Protein AF-A0AAW2DLJ5-F1 (afdb_monomer_lite)

Secondary structure (DSSP, 8-state):
--SHHHHHHHHHHHHHHHH-GGG----PPTT--EE--TTSPPBTTEE-------

Organism: NCBI:txid425828

pLDDT: mean 83.53, std 9.76, range [50.81, 91.44]

Radius of gyration: 12.64 Å; chains: 1; bounding box: 35×16×24 Å

Structure (mmCIF, N/CA/C/O backbone):
data_AF-A0AAW2DLJ5-F1
#
_entry.id   AF-A0AAW2DLJ5-F1
#
loop_
_atom_site.group_PDB
_atom_site.id
_atom_site.type_symbol
_atom_site.label_atom_id
_atom_site.label_alt_id
_atom_site.label_comp_id
_atom_site.label_asym_id
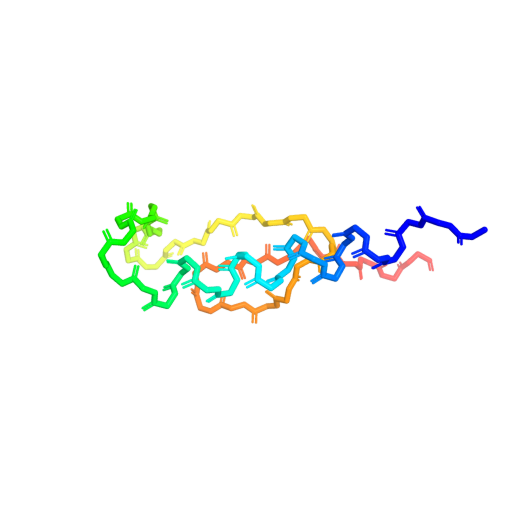_atom_site.label_entity_id
_atom_site.label_seq_id
_atom_site.pdbx_PDB_ins_code
_atom_site.Cartn_x
_atom_site.Cartn_y
_atom_site.Cartn_z
_atom_site.occupancy
_atom_site.B_iso_or_equiv
_atom_site.auth_seq_id
_atom_site.auth_comp_id
_atom_site.auth_asym_id
_atom_site.auth_atom_id
_atom_site.pdbx_P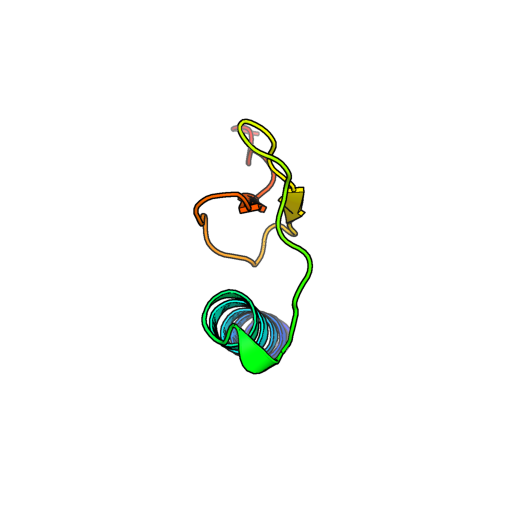DB_model_num
ATOM 1 N N . MET A 1 1 ? 22.610 0.174 -12.570 1.00 50.81 1 MET A N 1
ATOM 2 C CA . MET A 1 1 ? 21.424 0.753 -11.901 1.00 50.81 1 MET A CA 1
ATOM 3 C C . MET A 1 1 ? 20.186 0.199 -12.598 1.00 50.81 1 MET A C 1
ATOM 5 O O . MET A 1 1 ? 19.898 0.645 -13.693 1.00 50.81 1 MET A O 1
ATOM 9 N N . ALA A 1 2 ? 19.525 -0.821 -12.038 1.00 58.31 2 ALA A N 1
ATOM 10 C CA . ALA A 1 2 ? 18.401 -1.519 -12.689 1.00 58.31 2 ALA A CA 1
ATOM 11 C C . ALA A 1 2 ? 17.365 -2.027 -11.659 1.00 58.31 2 ALA A C 1
ATOM 13 O O . ALA A 1 2 ? 16.961 -3.180 -11.687 1.00 58.31 2 ALA A O 1
ATOM 14 N N . GLY A 1 3 ? 17.000 -1.182 -10.685 1.00 67.06 3 GLY A N 1
ATOM 15 C CA . GLY A 1 3 ? 16.003 -1.517 -9.649 1.00 67.06 3 GLY A CA 1
ATOM 16 C C . GLY A 1 3 ? 14.813 -0.551 -9.574 1.00 67.06 3 GLY A C 1
ATOM 17 O O . GLY A 1 3 ? 13.737 -0.925 -9.121 1.00 67.06 3 GLY A O 1
ATOM 18 N N . TRP A 1 4 ? 14.976 0.684 -10.059 1.00 70.06 4 TRP A N 1
ATOM 19 C CA . TRP A 1 4 ? 13.944 1.727 -9.985 1.00 70.06 4 TRP A CA 1
ATOM 20 C C . TRP A 1 4 ? 12.798 1.519 -10.979 1.00 70.06 4 TRP A C 1
ATOM 22 O O . TRP A 1 4 ? 11.669 1.916 -10.706 1.00 70.06 4 TRP A O 1
ATOM 32 N N . GLU A 1 5 ? 13.074 0.879 -12.116 1.00 79.25 5 GLU A N 1
ATOM 33 C CA . GLU A 1 5 ? 12.069 0.605 -13.145 1.00 79.25 5 GLU A CA 1
ATOM 34 C C . GLU A 1 5 ? 11.070 -0.468 -12.689 1.00 79.25 5 GLU A C 1
ATOM 36 O O . GLU A 1 5 ? 9.866 -0.286 -12.860 1.00 79.25 5 GLU A O 1
ATOM 41 N N . GLY A 1 6 ? 11.550 -1.511 -11.997 1.00 80.69 6 GLY A N 1
ATOM 42 C CA . GLY A 1 6 ? 10.698 -2.522 -11.358 1.00 80.69 6 GLY A CA 1
ATOM 43 C C . GLY A 1 6 ? 9.793 -1.910 -10.289 1.00 80.69 6 GLY A C 1
ATOM 44 O O . GLY A 1 6 ? 8.576 -2.028 -10.370 1.00 80.69 6 GLY A O 1
ATOM 45 N N . ALA A 1 7 ? 10.359 -1.117 -9.372 1.00 79.00 7 ALA A N 1
ATOM 46 C CA . ALA A 1 7 ? 9.575 -0.441 -8.335 1.00 79.00 7 ALA A CA 1
ATOM 47 C C . ALA A 1 7 ? 8.526 0.540 -8.905 1.00 79.00 7 ALA A C 1
ATOM 49 O O . ALA A 1 7 ? 7.416 0.656 -8.376 1.00 79.00 7 ALA A O 1
ATOM 50 N N . ALA A 1 8 ? 8.850 1.243 -9.998 1.00 83.88 8 ALA A N 1
ATOM 51 C CA . ALA A 1 8 ? 7.905 2.124 -10.682 1.00 83.88 8 ALA A CA 1
ATOM 52 C C . ALA A 1 8 ? 6.779 1.337 -11.370 1.00 83.88 8 ALA A C 1
ATOM 54 O O . ALA A 1 8 ? 5.625 1.777 -11.349 1.00 83.88 8 ALA A O 1
ATOM 55 N N . TYR A 1 9 ? 7.096 0.185 -11.963 1.00 88.31 9 TYR A N 1
ATOM 56 C CA . TYR A 1 9 ? 6.118 -0.707 -12.579 1.00 88.31 9 TYR A CA 1
ATOM 57 C C . TYR A 1 9 ? 5.166 -1.300 -11.536 1.00 88.31 9 TYR A C 1
ATOM 59 O O . TYR A 1 9 ? 3.949 -1.134 -11.652 1.00 88.31 9 TYR A O 1
ATOM 67 N N . ASP A 1 10 ? 5.712 -1.873 -10.468 1.00 86.62 10 ASP A N 1
ATOM 68 C CA . ASP A 1 10 ? 4.945 -2.465 -9.373 1.00 86.62 10 ASP A CA 1
ATOM 69 C C . ASP A 1 10 ? 4.012 -1.433 -8.726 1.00 86.62 10 ASP A C 1
ATOM 71 O O . ASP A 1 10 ? 2.822 -1.684 -8.521 1.00 86.62 10 ASP A O 1
ATOM 75 N N . THR A 1 11 ? 4.505 -0.206 -8.517 1.00 87.06 11 THR A N 1
ATOM 76 C CA . THR A 1 11 ? 3.693 0.910 -8.012 1.00 87.06 11 THR A CA 1
ATOM 77 C C . THR A 1 11 ? 2.511 1.233 -8.924 1.00 87.06 11 THR A C 1
ATOM 79 O O . THR A 1 11 ? 1.408 1.491 -8.435 1.00 87.06 11 THR A O 1
ATOM 82 N N . ARG A 1 12 ? 2.703 1.229 -10.249 1.00 89.94 12 ARG A N 1
ATOM 83 C CA . ARG A 1 12 ? 1.616 1.497 -11.205 1.00 89.94 12 ARG A CA 1
ATOM 84 C C . ARG A 1 12 ? 0.545 0.416 -11.139 1.00 89.94 12 ARG A C 1
ATOM 86 O O . ARG A 1 12 ? -0.635 0.759 -11.093 1.00 89.94 12 ARG A O 1
ATOM 93 N N . ILE A 1 13 ? 0.950 -0.852 -11.089 1.00 89.50 13 ILE A N 1
ATOM 94 C CA . ILE A 1 13 ? 0.027 -1.983 -10.955 1.00 89.50 13 ILE A CA 1
ATOM 95 C C . ILE A 1 13 ? -0.737 -1.884 -9.635 1.00 89.50 13 ILE A C 1
ATOM 97 O O . ILE A 1 13 ? -1.965 -1.930 -9.640 1.00 89.50 13 ILE A O 1
ATOM 101 N N . PHE A 1 14 ? -0.045 -1.640 -8.521 1.00 89.31 14 PHE A N 1
ATOM 102 C CA . PHE A 1 14 ? -0.674 -1.469 -7.213 1.00 89.31 14 PHE A CA 1
ATOM 103 C C . PHE A 1 14 ? -1.721 -0.348 -7.204 1.00 89.31 14 PHE A C 1
ATOM 105 O O . PHE A 1 14 ? -2.848 -0.544 -6.750 1.00 89.31 14 PHE A O 1
ATOM 112 N N . LEU A 1 15 ? -1.389 0.822 -7.756 1.00 89.12 15 LEU A N 1
ATOM 113 C CA . LEU A 1 15 ? -2.327 1.942 -7.849 1.00 89.12 15 LEU A CA 1
ATOM 114 C C . LEU A 1 15 ? -3.545 1.628 -8.725 1.00 89.12 15 LEU A C 1
ATOM 116 O O . LEU A 1 15 ? -4.646 2.114 -8.450 1.00 89.12 15 LEU A O 1
ATOM 120 N N . ASP A 1 16 ? -3.357 0.838 -9.777 1.00 91.38 16 ASP A N 1
ATOM 121 C CA . ASP A 1 16 ? -4.434 0.444 -10.672 1.00 91.38 16 ASP A CA 1
ATOM 122 C C . ASP A 1 16 ? -5.390 -0.554 -9.996 1.00 91.38 16 ASP A C 1
ATOM 124 O O . ASP A 1 16 ? -6.605 -0.332 -10.004 1.00 91.38 16 ASP A O 1
ATOM 128 N N . VAL A 1 17 ? -4.864 -1.577 -9.310 1.00 90.12 17 VAL A N 1
ATOM 129 C CA . VAL A 1 17 ? -5.689 -2.603 -8.646 1.00 90.12 17 VAL A CA 1
ATOM 130 C C . VAL A 1 17 ? -6.466 -2.064 -7.444 1.00 90.12 17 VAL A C 1
ATOM 132 O O . VAL A 1 17 ? -7.628 -2.423 -7.270 1.00 90.12 17 VAL A O 1
ATOM 135 N N . ILE A 1 18 ? -5.903 -1.141 -6.652 1.00 88.25 18 ILE A N 1
ATOM 136 C CA . ILE A 1 18 ? -6.646 -0.539 -5.527 1.00 88.25 18 ILE A CA 1
ATOM 137 C C . ILE A 1 18 ? -7.764 0.404 -6.000 1.00 88.25 18 ILE A C 1
ATOM 139 O O . ILE A 1 18 ? -8.709 0.666 -5.251 1.00 88.25 18 ILE A O 1
ATOM 143 N N . ARG A 1 19 ? -7.664 0.936 -7.229 1.00 87.00 19 ARG A N 1
ATOM 144 C CA . ARG A 1 19 ? -8.668 1.829 -7.828 1.00 87.00 19 ARG A CA 1
ATOM 145 C C . ARG A 1 19 ? -9.779 1.043 -8.521 1.00 87.00 19 ARG A C 1
ATOM 147 O O . ARG A 1 19 ? -10.940 1.450 -8.471 1.00 87.00 19 ARG A O 1
ATOM 154 N N . ARG A 1 20 ? -9.440 -0.070 -9.171 1.00 89.00 20 ARG A N 1
ATOM 155 C CA . ARG A 1 20 ? -10.398 -0.916 -9.888 1.00 89.00 20 ARG A CA 1
ATOM 156 C C . ARG A 1 20 ? -11.112 -1.859 -8.928 1.00 89.00 20 ARG A C 1
ATOM 158 O O . ARG A 1 20 ? -10.595 -2.907 -8.560 1.00 89.00 20 ARG A O 1
ATOM 165 N N . GLN A 1 21 ? -12.356 -1.528 -8.586 1.00 81.56 21 GLN A N 1
ATOM 166 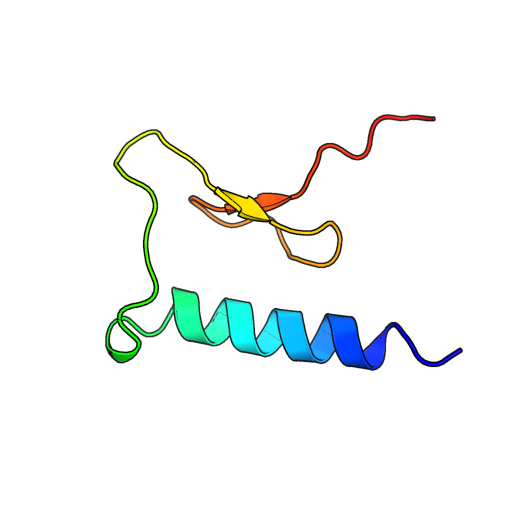C CA . GLN A 1 21 ? -13.196 -2.398 -7.751 1.00 81.56 21 GLN A CA 1
ATOM 167 C C . GLN A 1 21 ? -13.421 -3.788 -8.374 1.00 81.56 21 GLN A C 1
ATOM 169 O O . GLN A 1 21 ? -13.570 -4.756 -7.638 1.00 81.56 21 GLN A O 1
ATOM 174 N N . SER A 1 22 ? -13.372 -3.900 -9.707 1.00 89.31 22 SER A N 1
ATOM 175 C CA . SER A 1 22 ? -13.509 -5.165 -10.441 1.00 89.31 22 SER A CA 1
ATOM 176 C C . SER A 1 22 ? -12.373 -6.163 -10.200 1.00 89.31 22 SER A C 1
ATOM 178 O O . SER A 1 22 ? -12.580 -7.354 -10.390 1.00 89.31 22 SER A O 1
ATOM 180 N N . VAL A 1 23 ? -11.193 -5.706 -9.766 1.00 86.44 23 VAL A N 1
ATOM 181 C CA . VAL A 1 23 ? -10.048 -6.585 -9.457 1.00 86.44 23 VAL A CA 1
ATOM 182 C C . VAL A 1 23 ? -10.219 -7.258 -8.087 1.00 86.44 23 VAL A C 1
ATOM 184 O O . VAL A 1 23 ? -9.480 -8.176 -7.749 1.00 86.44 23 VAL A O 1
ATOM 187 N N . ASN A 1 24 ? -11.211 -6.825 -7.296 1.00 85.75 24 ASN A N 1
ATOM 188 C CA . ASN A 1 24 ? -11.512 -7.339 -5.959 1.00 85.75 24 ASN A CA 1
ATOM 189 C C . ASN A 1 24 ? -10.278 -7.411 -5.039 1.00 85.75 24 ASN A C 1
ATOM 191 O O . ASN A 1 24 ? -10.139 -8.319 -4.219 1.00 85.75 24 ASN A O 1
ATOM 195 N N . PHE A 1 25 ? -9.364 -6.448 -5.192 1.00 86.88 25 PHE A N 1
ATOM 196 C CA . PHE A 1 25 ? -8.160 -6.383 -4.377 1.00 86.88 25 PHE A CA 1
ATOM 197 C C . PHE A 1 25 ? -8.544 -6.193 -2.899 1.00 86.88 25 PHE A C 1
ATOM 199 O O . PHE A 1 25 ? -9.406 -5.350 -2.606 1.00 86.88 25 PHE A O 1
ATOM 206 N N . PRO A 1 26 ? -7.945 -6.959 -1.966 1.00 87.12 26 PRO A N 1
ATOM 207 C CA . PRO A 1 26 ? -8.323 -6.929 -0.561 1.00 87.12 26 PRO A CA 1
ATOM 208 C C . PRO A 1 26 ? -8.167 -5.525 0.013 1.00 87.12 26 PRO A C 1
ATOM 210 O O . PRO A 1 26 ? -7.136 -4.875 -0.145 1.00 87.12 26 PRO A O 1
ATOM 213 N N . LYS A 1 27 ? -9.211 -5.058 0.699 1.00 88.56 27 LYS A N 1
ATOM 214 C CA . LYS A 1 27 ? -9.226 -3.757 1.367 1.00 88.56 27 LYS A CA 1
ATOM 215 C C . LYS A 1 27 ? -9.129 -3.964 2.871 1.00 88.56 27 LYS A C 1
ATOM 217 O O . LYS A 1 27 ? -9.770 -4.876 3.399 1.00 88.56 27 LYS A O 1
ATOM 222 N N . PRO A 1 28 ? -8.388 -3.103 3.577 1.00 89.62 28 PRO A N 1
ATOM 223 C CA . PRO A 1 28 ? -8.331 -3.193 5.019 1.00 89.62 28 PRO A CA 1
ATOM 224 C C . PRO A 1 28 ? -9.722 -2.927 5.617 1.00 89.62 28 PRO A C 1
ATOM 226 O O . PRO A 1 28 ? -10.476 -2.097 5.092 1.00 89.62 28 PRO A O 1
ATOM 229 N N . PRO A 1 29 ? -10.063 -3.589 6.735 1.00 91.19 29 PRO A N 1
ATOM 230 C CA . PRO A 1 29 ? -11.267 -3.274 7.487 1.00 91.19 29 PRO A CA 1
ATOM 231 C C . PRO A 1 29 ? -11.308 -1.798 7.915 1.00 91.19 29 PRO A C 1
ATOM 233 O O . PRO A 1 29 ? -10.260 -1.148 8.011 1.00 91.19 29 PRO A O 1
ATOM 236 N N . PRO A 1 30 ? -12.495 -1.260 8.244 1.00 90.31 30 PRO A N 1
ATOM 237 C CA . PRO A 1 30 ? -12.617 0.098 8.756 1.00 90.31 30 PRO A CA 1
ATOM 238 C C . PRO A 1 30 ? -11.651 0.353 9.920 1.00 90.31 30 PRO A C 1
ATOM 240 O O . PRO A 1 30 ? -11.544 -0.460 10.838 1.00 90.31 30 PRO A O 1
ATOM 243 N N . ARG A 1 31 ? -10.957 1.499 9.878 1.00 88.94 31 ARG A N 1
ATOM 244 C CA . ARG A 1 31 ? -9.961 1.934 10.881 1.00 88.94 31 ARG A CA 1
ATOM 245 C C . ARG A 1 31 ? -8.706 1.049 10.983 1.00 88.94 31 ARG A C 1
ATOM 247 O O . ARG A 1 31 ? -7.956 1.195 11.944 1.00 88.94 31 ARG A O 1
ATOM 254 N N . LYS A 1 32 ? -8.448 0.173 10.007 1.00 91.44 32 LYS A N 1
ATOM 255 C CA . LYS A 1 32 ? -7.195 -0.586 9.882 1.00 91.44 32 LYS A CA 1
ATOM 256 C C . LYS A 1 32 ? -6.410 -0.163 8.638 1.00 91.44 32 LYS A C 1
ATOM 258 O O . LYS A 1 32 ? -6.961 0.439 7.717 1.00 91.44 32 LYS A O 1
ATOM 263 N N . TYR A 1 33 ? -5.123 -0.494 8.630 1.00 91.31 33 TYR A N 1
ATOM 264 C CA . TYR A 1 33 ? -4.198 -0.235 7.529 1.00 91.31 33 TYR A CA 1
ATOM 265 C C . TYR A 1 33 ? -3.381 -1.494 7.243 1.00 91.31 33 TYR A C 1
ATOM 267 O O . TYR A 1 33 ? -3.043 -2.230 8.170 1.00 91.31 33 TYR A O 1
ATOM 275 N N . TYR A 1 34 ? -3.054 -1.721 5.975 1.00 91.12 34 TYR A N 1
ATOM 276 C CA . TYR A 1 34 ? -2.022 -2.668 5.572 1.00 91.12 34 TYR A CA 1
ATOM 277 C C . TYR A 1 34 ? -0.678 -1.956 5.485 1.00 91.12 34 TYR A C 1
ATOM 279 O O . TYR A 1 34 ? -0.605 -0.837 4.978 1.00 91.12 34 TYR A O 1
ATOM 287 N N . LEU A 1 35 ? 0.376 -2.606 5.972 1.00 91.12 35 LEU A N 1
ATOM 288 C CA . LEU A 1 35 ? 1.742 -2.165 5.720 1.00 91.12 35 LEU A CA 1
ATOM 289 C C . LEU A 1 35 ? 2.137 -2.587 4.302 1.00 91.12 35 LEU A C 1
ATOM 291 O O . LEU A 1 35 ? 1.917 -3.736 3.924 1.00 91.12 35 LEU A O 1
ATOM 295 N N . VAL A 1 36 ? 2.673 -1.652 3.524 1.00 88.12 36 VAL A N 1
ATOM 296 C CA . VAL A 1 36 ? 3.186 -1.897 2.166 1.00 88.12 36 VAL A CA 1
ATOM 297 C C . VAL A 1 36 ? 4.69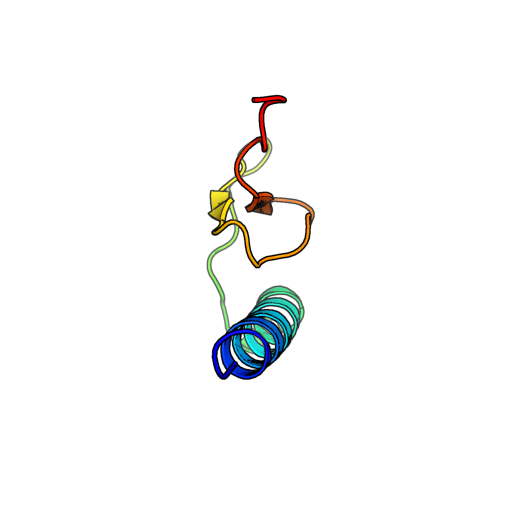5 -1.694 2.127 1.00 88.12 36 VAL A C 1
ATOM 299 O O . VAL A 1 36 ? 5.252 -1.088 3.040 1.00 88.12 36 VAL A O 1
ATOM 302 N N . ASP A 1 37 ? 5.362 -2.180 1.080 1.00 87.12 37 ASP A N 1
ATOM 303 C CA . ASP A 1 37 ? 6.809 -2.004 0.936 1.00 87.12 37 ASP A CA 1
ATOM 304 C C . ASP A 1 37 ? 7.204 -0.537 0.722 1.00 87.12 37 ASP A C 1
ATOM 306 O O . ASP A 1 37 ? 6.430 0.301 0.257 1.00 87.12 37 ASP A O 1
ATOM 310 N N . VAL A 1 38 ? 8.470 -0.237 1.018 1.00 81.88 38 VAL A N 1
ATOM 311 C CA . VAL A 1 38 ? 9.061 1.112 1.005 1.00 81.88 38 VAL A CA 1
ATOM 312 C C . VAL A 1 38 ? 9.009 1.828 -0.357 1.00 81.88 38 VAL A C 1
ATOM 314 O O . VAL A 1 38 ? 9.200 3.046 -0.425 1.00 81.88 38 VAL A O 1
ATOM 317 N N . GLY A 1 39 ? 8.771 1.075 -1.434 1.00 80.56 39 GLY A N 1
ATOM 318 C CA . GLY A 1 39 ? 8.626 1.575 -2.801 1.00 80.56 39 GLY A CA 1
ATOM 319 C C . GLY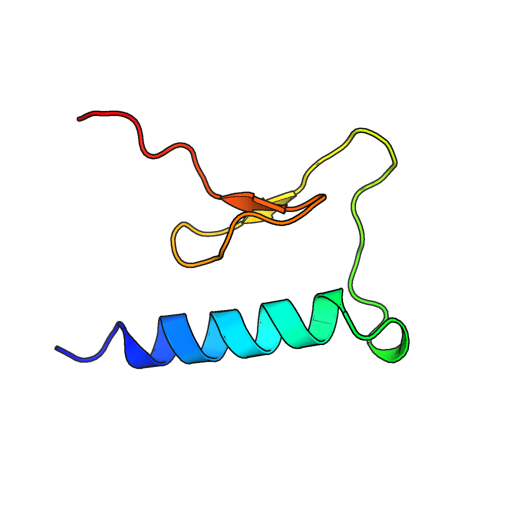 A 1 39 ? 7.220 2.068 -3.144 1.00 80.56 39 GLY A C 1
ATOM 320 O O . GLY A 1 39 ? 7.062 2.756 -4.149 1.00 80.56 39 GLY A O 1
ATOM 321 N N . TYR A 1 40 ? 6.213 1.767 -2.319 1.00 83.56 40 TYR A N 1
ATOM 322 C CA . TYR A 1 40 ? 4.827 2.117 -2.606 1.00 83.56 40 TYR A CA 1
ATOM 323 C C . TYR A 1 40 ? 4.408 3.458 -1.989 1.00 83.56 40 TYR A C 1
ATOM 325 O O . TYR A 1 40 ? 4.833 3.819 -0.888 1.00 83.56 40 TYR A O 1
ATOM 333 N N . PRO A 1 41 ? 3.535 4.215 -2.675 1.00 82.31 41 PRO A N 1
ATOM 334 C CA . PRO A 1 41 ? 3.056 5.497 -2.190 1.00 82.31 41 PRO A CA 1
ATOM 335 C C . PRO A 1 41 ? 2.069 5.329 -1.032 1.00 82.31 41 PRO A C 1
ATOM 337 O O . PRO A 1 41 ? 1.279 4.384 -0.988 1.00 82.31 41 PRO A O 1
ATOM 340 N N . LEU A 1 42 ? 2.035 6.326 -0.146 1.00 86.62 42 LEU A N 1
ATOM 341 C CA . LEU A 1 42 ? 1.020 6.437 0.898 1.00 86.62 42 LEU A CA 1
ATOM 342 C C . LEU A 1 42 ? -0.384 6.548 0.280 1.00 86.62 42 LEU A C 1
ATOM 344 O O . LEU A 1 42 ? -0.665 7.452 -0.512 1.00 86.62 42 LEU A O 1
ATOM 348 N N . ARG A 1 43 ? -1.292 5.645 0.665 1.00 86.94 43 ARG A N 1
ATOM 349 C CA . ARG A 1 43 ? -2.693 5.636 0.218 1.00 86.94 43 ARG A CA 1
ATOM 350 C C . ARG A 1 43 ? -3.626 5.322 1.381 1.00 86.94 43 ARG A C 1
ATOM 352 O O . ARG A 1 43 ? -3.245 4.709 2.370 1.00 86.94 43 ARG A O 1
ATOM 359 N N . LYS A 1 44 ? -4.893 5.729 1.275 1.00 84.31 44 LYS A N 1
ATOM 360 C CA . LYS A 1 44 ? -5.895 5.420 2.306 1.00 84.31 44 LYS A CA 1
A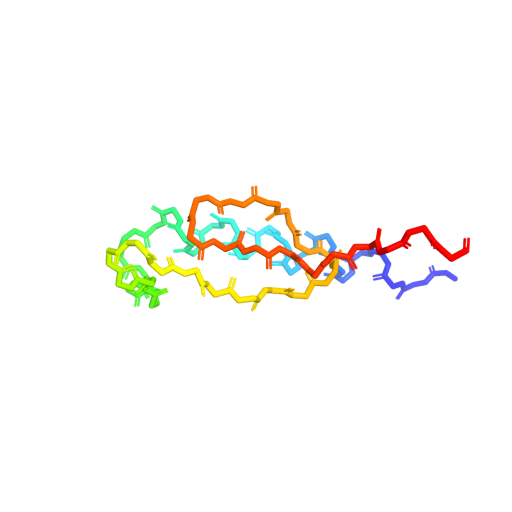TOM 361 C C . LYS A 1 44 ? -5.998 3.900 2.479 1.00 84.31 44 LYS A C 1
ATOM 363 O O . LYS A 1 44 ? -6.331 3.204 1.526 1.00 84.31 44 LYS A O 1
ATOM 368 N N . GLY A 1 45 ? -5.709 3.414 3.684 1.00 88.69 45 GLY A N 1
ATOM 369 C CA . GLY A 1 45 ? -5.681 1.984 3.997 1.00 88.69 45 GLY A CA 1
ATOM 370 C C . GLY A 1 45 ? -4.343 1.275 3.739 1.00 88.69 45 GLY A C 1
ATOM 371 O O . GLY A 1 45 ? -4.202 0.126 4.139 1.00 88.69 45 GLY A O 1
ATOM 372 N N . TYR A 1 46 ? -3.349 1.944 3.149 1.00 90.94 46 TYR A N 1
ATOM 373 C CA . TYR A 1 46 ? -2.049 1.359 2.808 1.00 90.94 46 TYR A CA 1
ATOM 374 C C . TYR A 1 46 ? -0.917 2.286 3.252 1.00 90.94 46 TYR A C 1
ATOM 376 O O . TYR A 1 46 ? -0.759 3.393 2.731 1.00 90.94 46 TYR A O 1
ATOM 384 N N . LEU A 1 47 ? -0.151 1.839 4.241 1.00 90.94 47 LEU A N 1
ATOM 385 C CA . LEU A 1 47 ? 0.875 2.628 4.902 1.00 90.94 47 LEU A CA 1
ATOM 386 C C . LEU A 1 47 ? 2.263 2.075 4.543 1.00 90.94 47 LEU A C 1
ATOM 388 O O . LEU A 1 47 ? 2.545 0.927 4.882 1.00 90.94 47 LEU A O 1
ATOM 392 N N . PRO A 1 48 ? 3.136 2.840 3.868 1.00 88.19 48 PRO A N 1
ATOM 393 C CA . PRO A 1 48 ? 4.526 2.436 3.719 1.00 88.19 48 PRO A CA 1
ATOM 394 C C . PRO A 1 48 ? 5.220 2.418 5.089 1.00 88.19 48 PRO A C 1
ATOM 396 O O . PRO A 1 48 ? 4.751 3.076 6.027 1.00 88.19 48 PRO A O 1
ATOM 399 N N . PRO A 1 49 ? 6.338 1.689 5.235 1.00 87.94 49 PRO A N 1
ATOM 400 C CA . PRO A 1 49 ? 7.039 1.590 6.501 1.00 87.94 49 PRO A CA 1
ATOM 401 C C . PRO A 1 49 ? 7.561 2.974 6.883 1.00 87.94 49 PRO A C 1
ATOM 403 O O . PRO A 1 49 ? 7.969 3.757 6.017 1.00 87.94 49 PRO A O 1
ATOM 406 N N . TYR A 1 50 ? 7.571 3.279 8.180 1.00 82.31 50 TYR A N 1
ATOM 407 C CA . TYR A 1 50 ? 8.184 4.510 8.654 1.00 82.31 50 TYR A CA 1
ATOM 408 C C . TYR A 1 50 ? 9.675 4.483 8.314 1.00 82.31 50 TYR A C 1
ATOM 410 O O . TYR A 1 50 ? 10.430 3.654 8.824 1.00 82.31 50 TYR A O 1
ATOM 418 N N . LYS A 1 51 ? 10.099 5.396 7.439 1.00 71.81 51 LYS A N 1
ATOM 419 C CA . LYS A 1 51 ? 11.513 5.687 7.222 1.00 71.81 51 LYS A CA 1
ATOM 420 C C . LYS A 1 51 ? 11.964 6.522 8.414 1.00 71.81 51 LYS A C 1
ATOM 422 O O . LYS A 1 51 ? 11.879 7.745 8.373 1.00 71.81 51 LYS A O 1
ATOM 427 N N . GLY A 1 52 ? 12.330 5.862 9.510 1.00 70.62 52 GLY A N 1
ATOM 428 C CA . GLY A 1 52 ? 12.976 6.547 10.624 1.00 70.62 52 GLY A CA 1
ATOM 429 C C . GLY A 1 52 ? 14.173 7.345 10.121 1.00 70.62 52 GLY A C 1
ATOM 430 O O . GLY A 1 52 ? 14.842 6.922 9.179 1.00 70.62 52 GLY A O 1
ATOM 431 N N . GLN A 1 53 ? 14.410 8.514 10.717 1.00 59.84 53 GLN A N 1
ATOM 432 C CA . GLN A 1 53 ? 15.689 9.197 10.556 1.00 59.84 53 GLN A CA 1
ATOM 433 C C . GLN A 1 53 ? 16.747 8.287 11.189 1.00 59.84 53 GLN A C 1
ATOM 435 O O . GLN A 1 53 ? 16.724 8.085 12.403 1.00 59.84 53 GLN A O 1
ATOM 440 N N . GLY A 1 54 ? 17.563 7.659 10.343 1.00 52.56 54 GLY A N 1
ATOM 441 C CA . GLY A 1 54 ? 18.818 7.025 10.734 1.00 52.56 54 GLY A CA 1
ATOM 442 C C . GLY A 1 54 ? 19.948 8.034 10.670 1.00 52.56 54 GLY A C 1
ATOM 443 O O . GLY A 1 54 ? 19.848 8.950 9.819 1.00 52.56 54 GLY A O 1
#

Foldseek 3Di:
DPDLVVLVVVQVVVVVCVPDVVNVPDADDPPAADEDDQSHDDDVRYHHDDPPDD

Sequence (54 aa):
MAGWEGAAYDTRIFLDVIRRQSVNFPKPPPRKYYLVDVGYPLRKGYLPPYKGQG